Protein 4EUN (pdb70)

Organism: NCBI:txid313589

Structure (mmCIF, N/CA/C/O backbone):
data_4EUN
#
_entry.id   4EUN
#
_cell.length_a   51.088
_cell.length_b   51.088
_cell.length_c   119.616
_cell.angle_alpha   90.000
_cell.angle_beta   90.000
_cell.angle_gamma   120.000
#
_symmetry.space_group_name_H-M   'P 32 2 1'
#
loop_
_entity.id
_entity.type
_entity.pdbx_description
1 polymer 'thermoresistant glucokinase'
2 non-polymer 'SULFATE ION'
3 water water
#
loop_
_atom_site.group_PDB
_atom_site.id
_atom_site.type_symbol
_atom_site.label_atom_id
_atom_site.label_alt_id
_atom_site.label_comp_id
_atom_site.label_asym_id
_atom_site.label_entity_id
_atom_site.label_seq_id
_atom_site.pdbx_PDB_ins_code
_atom_site.Cartn_x
_atom_site.Cartn_y
_atom_site.Cartn_z
_atom_site.occupancy
_atom_site.B_iso_or_equiv
_atom_site.auth_seq_id
_atom_site.auth_comp_id
_atom_site.auth_asym_id
_atom_site.auth_atom_id
_atom_site.pdbx_PDB_model_num
ATOM 1 N N . PRO A 1 28 ? 2.792 22.053 28.649 1.00 62.72 5 PRO A N 1
ATOM 2 C CA . PRO A 1 28 ? 3.597 22.720 27.626 1.00 55.06 5 PRO A CA 1
ATOM 3 C C . PRO A 1 28 ? 3.044 24.100 27.291 1.00 45.17 5 PRO A C 1
ATOM 4 O O . PRO A 1 28 ? 1.857 24.359 27.505 1.00 43.61 5 PRO A O 1
ATOM 8 N N . THR A 1 29 ? 3.889 24.979 26.763 1.00 36.16 6 THR A N 1
ATOM 9 C CA . THR A 1 29 ? 3.424 26.298 26.370 1.00 28.99 6 THR A CA 1
ATOM 10 C C . THR A 1 29 ? 2.751 26.201 25.018 1.00 30.32 6 THR A C 1
ATOM 11 O O . THR A 1 29 ? 3.007 25.264 24.259 1.00 32.67 6 THR A O 1
ATOM 15 N N . ARG A 1 30 ? 1.873 27.152 24.728 1.00 26.95 7 ARG A N 1
ATOM 16 C CA . ARG A 1 30 ? 1.168 27.167 23.452 1.00 23.37 7 ARG A CA 1
ATOM 17 C C . ARG A 1 30 ? 1.480 28.457 22.732 1.00 22.68 7 ARG A C 1
ATOM 18 O O . ARG A 1 30 ? 1.680 29.504 23.362 1.00 24.48 7 ARG A O 1
ATOM 26 N N . HIS A 1 31 ? 1.516 28.390 21.405 1.00 21.82 8 HIS A N 1
ATOM 27 C CA . HIS A 1 31 ? 1.871 29.547 20.608 1.00 19.19 8 HIS A CA 1
ATOM 28 C C . HIS A 1 31 ? 1.018 29.577 19.364 1.00 21.59 8 HIS A C 1
ATOM 29 O O . HIS A 1 31 ? 1.083 28.672 18.535 1.00 25.71 8 HIS A O 1
ATOM 36 N N . VAL A 1 32 ? 0.199 30.617 19.270 1.00 19.43 9 VAL A N 1
ATOM 37 C CA . VAL A 1 32 ? -0.816 30.713 18.228 1.00 19.41 9 VAL A CA 1
ATOM 38 C C . VAL A 1 32 ? -0.483 31.892 17.340 1.00 19.87 9 VAL A C 1
ATOM 39 O O . VAL A 1 32 ? -0.060 32.937 17.820 1.00 18.80 9 VAL A O 1
ATOM 43 N N . VAL A 1 33 ? -0.664 31.714 16.033 1.00 18.92 10 VAL A N 1
ATOM 44 C CA . VAL A 1 33 ? -0.523 32.809 15.084 1.00 18.98 10 VAL A CA 1
ATOM 45 C C . VAL A 1 33 ? -1.839 32.975 14.344 1.00 19.81 10 VAL A C 1
ATOM 46 O O . VAL A 1 33 ? -2.333 32.017 13.752 1.00 20.87 10 VAL A O 1
ATOM 50 N N . VAL A 1 34 ? -2.405 34.182 14.397 1.00 18.36 11 VAL A N 1
ATOM 51 C CA . VAL A 1 34 ? -3.596 34.501 13.617 1.00 18.65 11 VAL A CA 1
ATOM 52 C C . VAL A 1 34 ? -3.086 35.174 12.367 1.00 19.29 11 VAL A C 1
ATOM 53 O O . VAL A 1 34 ? -2.512 36.251 12.424 1.00 21.31 11 VAL A O 1
ATOM 57 N N A MET A 1 35 ? -3.265 34.509 11.228 0.48 19.74 12 MET A N 1
ATOM 58 N N B MET A 1 35 ? -3.338 34.544 11.228 0.52 18.83 12 MET A N 1
ATOM 59 C CA A MET A 1 35 ? -2.758 35.022 9.967 0.48 20.23 12 MET A CA 1
ATOM 60 C CA B MET A 1 35 ? -2.775 34.990 9.973 0.52 20.85 12 MET A CA 1
ATOM 61 C C A MET A 1 35 ? -3.915 35.432 9.069 0.48 20.79 12 MET A C 1
ATOM 62 C C B MET A 1 35 ? -3.913 35.420 9.058 0.52 20.80 12 MET A C 1
ATOM 63 O O A MET A 1 35 ? -4.931 34.764 9.001 0.48 24.17 12 MET A O 1
ATOM 64 O O B MET A 1 35 ? -4.927 34.753 8.974 0.52 23.40 12 MET A O 1
ATOM 73 N N . GLY A 1 36 ? -3.758 36.562 8.395 1.00 26.95 13 GLY A N 1
ATOM 74 C CA . GLY A 1 36 ? -4.755 37.019 7.439 1.00 27.63 13 GLY A CA 1
ATOM 75 C C . GLY A 1 36 ? -4.369 38.397 6.963 1.00 30.20 13 GLY A C 1
ATOM 76 O O . GLY A 1 36 ? -3.565 39.063 7.599 1.00 29.17 13 GLY A O 1
ATOM 77 N N . VAL A 1 37 ? -4.939 38.840 5.855 1.00 28.55 14 VAL A N 1
ATOM 78 C CA . VAL A 1 37 ? -4.578 40.161 5.350 1.00 35.18 14 VAL A CA 1
ATOM 79 C C . VAL A 1 37 ? -5.098 41.275 6.259 1.00 37.73 14 VAL A C 1
ATOM 80 O O . VAL A 1 37 ? -5.916 41.032 7.143 1.00 39.78 14 VAL A O 1
ATOM 84 N N . SER A 1 38 ? -4.604 42.491 6.048 1.00 40.38 15 SER A N 1
ATOM 85 C CA . SER A 1 38 ? -5.101 43.657 6.772 1.00 35.34 15 SER A CA 1
ATOM 86 C C . SER A 1 38 ? -6.595 43.852 6.543 1.00 34.96 15 SER A C 1
ATOM 87 O O . SER A 1 38 ? -7.076 43.780 5.403 1.00 43.27 15 SER A O 1
ATOM 90 N N . GLY A 1 39 ? -7.325 44.116 7.620 1.00 45.97 16 GLY A N 1
ATOM 91 C CA . GLY A 1 39 ? -8.744 44.396 7.512 1.00 44.89 16 GLY A CA 1
ATOM 92 C C . GLY A 1 39 ? -9.584 43.137 7.554 1.00 35.60 16 GLY A C 1
ATOM 93 O O . GLY A 1 39 ? -10.787 43.182 7.305 1.00 46.63 16 GLY A O 1
ATOM 94 N N . SER A 1 40 ? -8.945 42.013 7.876 1.00 32.77 17 SER A N 1
ATOM 95 C CA . SER A 1 40 ? -9.645 40.740 7.984 1.00 34.80 17 SER A CA 1
ATOM 96 C C . SER A 1 40 ? -10.253 40.533 9.375 1.00 36.77 17 SER A C 1
ATOM 97 O O . SER A 1 40 ? -11.169 39.725 9.544 1.00 33.86 17 SER A O 1
ATOM 100 N N . GLY A 1 41 ? -9.751 41.269 10.366 1.00 36.67 18 GLY A N 1
ATOM 101 C CA . GLY A 1 41 ? -10.290 41.195 11.717 1.00 38.37 18 GLY A CA 1
ATOM 102 C C . GLY A 1 41 ? -9.435 40.381 12.671 1.00 34.59 18 GLY A C 1
ATOM 103 O O . GLY A 1 41 ? -9.938 39.849 13.670 1.00 32.44 18 GLY A O 1
ATOM 104 N N . LYS A 1 42 ? -8.143 40.282 12.367 1.00 28.85 19 LYS A N 1
ATOM 105 C CA . LYS A 1 42 ? -7.237 39.421 13.128 1.00 31.49 19 LYS A CA 1
ATOM 106 C C . LYS A 1 42 ? -7.087 39.847 14.575 1.00 34.76 19 LYS A C 1
ATOM 107 O O . LYS A 1 42 ? -6.987 39.007 15.477 1.00 29.19 19 LYS A O 1
ATOM 113 N N . THR A 1 43 ? -7.036 41.155 14.794 1.00 31.69 20 THR A N 1
ATOM 114 C CA . THR A 1 43 ? -6.864 41.676 16.144 1.00 30.17 20 THR A CA 1
ATOM 115 C C . THR A 1 43 ? -8.036 41.280 17.037 1.00 30.85 20 THR A C 1
ATOM 116 O O . THR A 1 43 ? -7.834 40.834 18.166 1.00 30.47 20 THR A O 1
ATOM 120 N N . THR A 1 44 ? -9.255 41.419 16.521 1.00 32.97 21 THR A N 1
ATOM 121 C CA . THR A 1 44 ? -10.454 41.028 17.263 1.00 36.04 21 THR A CA 1
ATOM 122 C C . THR A 1 44 ? -10.440 39.545 17.658 1.00 32.58 21 THR A C 1
ATOM 123 O O . THR A 1 44 ? -10.732 39.197 18.803 1.00 35.41 21 THR A O 1
ATOM 127 N N . ILE A 1 45 ? -10.094 38.675 16.713 1.00 27.25 22 ILE A N 1
ATOM 128 C CA . ILE A 1 45 ? -10.007 37.245 16.983 1.00 23.46 22 ILE A CA 1
ATOM 129 C C . ILE A 1 45 ? -8.905 36.923 17.997 1.00 27.64 22 ILE A C 1
ATOM 130 O O . ILE A 1 45 ? -9.140 36.205 18.970 1.00 28.99 22 ILE A O 1
ATOM 135 N N . ALA A 1 46 ? -7.707 37.462 17.777 1.00 24.37 23 ALA A N 1
ATOM 136 C CA . ALA A 1 46 ? -6.580 37.198 18.676 1.00 24.66 23 ALA A CA 1
ATOM 137 C C . ALA A 1 46 ? -6.865 37.682 20.091 1.00 26.53 23 ALA A C 1
ATOM 138 O O . ALA A 1 46 ? -6.536 37.002 21.070 1.00 24.56 23 ALA A O 1
ATOM 140 N N . HIS A 1 47 ? -7.461 38.865 20.185 1.00 28.23 24 HIS A N 1
ATOM 141 C CA . HIS A 1 47 ? -7.809 39.468 21.467 1.00 28.94 24 HIS A CA 1
ATOM 142 C C . HIS A 1 47 ? -8.867 38.623 22.171 1.00 30.97 24 HIS A C 1
ATOM 143 O O . HIS A 1 47 ? -8.782 38.383 23.374 1.00 29.35 24 HIS A O 1
ATOM 150 N N . GLY A 1 48 ? -9.864 38.164 21.420 1.00 30.63 25 GLY A N 1
ATOM 151 C CA . GLY A 1 48 ? -10.902 37.323 21.989 1.00 30.36 25 GLY A CA 1
ATOM 152 C C . GLY A 1 48 ? -10.371 35.999 22.510 1.00 28.14 25 GLY A C 1
ATOM 153 O O . GLY A 1 48 ? -10.809 35.513 23.558 1.00 35.20 25 GLY A O 1
ATOM 154 N N . VAL A 1 49 ? -9.444 35.398 21.765 1.00 27.77 26 VAL A N 1
ATOM 155 C CA . VAL A 1 49 ? -8.809 34.159 22.204 1.00 26.16 26 VAL A CA 1
ATOM 156 C C . VAL A 1 49 ? -7.939 34.401 23.442 1.00 31.48 26 VAL A C 1
ATOM 157 O O . VAL A 1 49 ? -7.979 33.629 24.401 1.00 32.42 26 VAL A O 1
ATOM 161 N N . ALA A 1 50 ? -7.173 35.486 23.423 1.00 26.29 27 ALA A N 1
ATOM 162 C CA . ALA A 1 50 ? -6.279 35.814 24.532 1.00 23.60 27 ALA A CA 1
ATOM 163 C C . ALA A 1 50 ? -7.050 35.990 25.834 1.00 32.08 27 ALA A C 1
ATOM 164 O O . ALA A 1 50 ? -6.613 35.525 26.893 1.00 32.91 27 ALA A O 1
ATOM 166 N N . ASP A 1 51 ? -8.191 36.669 25.755 1.00 28.69 28 ASP A N 1
ATOM 167 C CA . ASP A 1 51 ? -8.962 37.024 26.947 1.00 31.73 28 ASP A CA 1
ATOM 168 C C . ASP A 1 51 ? -9.545 35.819 27.678 1.00 36.39 28 ASP A C 1
ATOM 169 O O . ASP A 1 51 ? -9.868 35.905 28.867 1.00 42.77 28 ASP A O 1
ATOM 174 N N . GLU A 1 52 ? -9.663 34.696 26.978 1.00 40.39 29 GLU A N 1
ATOM 175 C CA . GLU A 1 52 ? -10.250 33.495 27.568 1.00 47.16 29 GLU A CA 1
ATOM 176 C C . GLU A 1 52 ? -9.223 32.424 27.927 1.00 47.88 29 GLU A C 1
ATOM 177 O O . GLU A 1 52 ? -9.557 31.427 28.560 1.00 51.88 29 GLU A O 1
ATOM 183 N N . THR A 1 53 ? -7.970 32.639 27.541 1.00 31.92 30 THR A N 1
ATOM 184 C CA . THR A 1 53 ? -6.953 31.606 27.702 1.00 33.01 30 THR A CA 1
ATOM 185 C C . THR A 1 53 ? -5.731 32.066 28.485 1.00 35.22 30 THR A C 1
ATOM 186 O O . THR A 1 53 ? -4.943 31.236 28.931 1.00 35.10 30 THR A O 1
ATOM 190 N N . GLY A 1 54 ? -5.547 33.378 28.601 1.00 29.65 31 GLY A N 1
ATOM 191 C CA . GLY A 1 54 ? -4.364 33.918 29.244 1.00 33.58 31 GLY A CA 1
ATOM 192 C C . GLY A 1 54 ? -3.137 34.011 28.352 1.00 30.27 31 GLY A C 1
ATOM 193 O O . GLY A 1 54 ? -2.049 34.341 28.830 1.00 33.68 31 GLY A O 1
ATOM 194 N N . LEU A 1 55 ? -3.301 33.719 27.060 1.00 26.02 32 LEU A N 1
ATOM 195 C CA . LEU A 1 55 ? -2.191 33.836 26.123 1.00 21.99 32 LEU A CA 1
ATOM 196 C C . LEU A 1 55 ? -1.767 35.304 26.008 1.00 26.22 32 LEU A C 1
ATOM 197 O O . LEU A 1 55 ? -2.617 36.199 26.039 1.00 25.69 32 LEU A O 1
ATOM 202 N N . GLU A 1 56 ? -0.465 35.560 25.880 1.00 21.48 33 GLU A N 1
ATOM 203 C CA . GLU A 1 56 ? 0.002 36.942 25.730 1.00 18.98 33 GLU A CA 1
ATOM 204 C C . GLU A 1 56 ? -0.186 37.384 24.294 1.00 20.33 33 GLU A C 1
ATOM 205 O O . GLU A 1 56 ? 0.356 36.767 23.390 1.00 20.04 33 GLU A O 1
ATOM 211 N N . PHE A 1 57 ? -0.908 38.482 24.105 1.00 20.17 34 PHE A N 1
ATOM 212 C CA . PHE A 1 57 ? -1.177 38.987 22.763 1.00 21.84 34 PHE A CA 1
ATOM 213 C C . PHE A 1 57 ? -0.080 39.939 22.309 1.00 20.57 34 PHE A C 1
ATOM 214 O O . PHE A 1 57 ? 0.355 40.807 23.062 1.00 23.39 34 PHE A O 1
ATOM 222 N N . ALA A 1 58 ? 0.365 39.777 21.064 1.00 19.92 35 ALA A N 1
ATOM 223 C CA . ALA A 1 58 ? 1.263 40.754 20.453 1.00 20.86 35 ALA A CA 1
ATOM 224 C C . ALA A 1 58 ? 0.909 40.937 18.986 1.00 18.07 35 ALA A C 1
ATOM 225 O O . ALA A 1 58 ? 0.420 40.024 18.330 1.00 20.67 35 ALA A O 1
ATOM 227 N N A GLU A 1 59 ? 1.154 42.146 18.487 0.47 18.89 36 GLU A N 1
ATOM 228 N N B GLU A 1 59 ? 1.190 42.133 18.484 0.53 19.43 36 GLU A N 1
ATOM 229 C CA A GLU A 1 59 ? 0.933 42.484 17.087 0.47 21.52 36 GLU A CA 1
ATOM 230 C CA B GLU A 1 59 ? 0.944 42.477 17.097 0.53 21.75 36 GLU A CA 1
ATOM 231 C C A GLU A 1 59 ? 2.263 42.353 16.349 0.47 19.15 36 GLU A C 1
ATOM 232 C C B GLU A 1 59 ? 2.263 42.356 16.347 0.53 18.82 36 GLU A C 1
ATOM 233 O O A GLU A 1 59 ? 3.222 43.051 16.675 0.47 22.16 36 GLU A O 1
ATOM 234 O O B GLU A 1 59 ? 3.215 43.066 16.663 0.53 22.52 36 GLU A O 1
ATOM 245 N N . ALA A 1 60 ? 2.329 41.447 15.373 1.00 21.58 37 ALA A N 1
ATOM 246 C CA . ALA A 1 60 ? 3.597 41.155 14.703 1.00 23.18 37 ALA A CA 1
ATOM 247 C C . ALA A 1 60 ? 4.196 42.327 13.924 1.00 21.01 37 ALA A C 1
ATOM 248 O O . ALA A 1 60 ? 5.415 42.406 13.798 1.00 24.22 37 ALA A O 1
ATOM 250 N N . ASP A 1 61 ? 3.369 43.241 13.418 1.00 20.76 38 ASP A N 1
ATOM 251 C CA . ASP A 1 61 ? 3.919 44.348 12.630 1.00 19.54 38 ASP A CA 1
ATOM 252 C C . ASP A 1 61 ? 4.834 45.232 13.482 1.00 18.23 38 ASP A C 1
ATOM 253 O O . ASP A 1 61 ? 5.671 45.945 12.947 1.00 19.43 38 ASP A O 1
ATOM 258 N N . ALA A 1 62 ? 4.678 45.206 14.805 1.00 17.50 39 ALA A N 1
ATOM 259 C CA . ALA A 1 62 ? 5.507 46.057 15.638 1.00 18.84 39 ALA A CA 1
ATOM 260 C C . ALA A 1 62 ? 6.959 45.592 15.606 1.00 18.87 39 ALA A C 1
ATOM 261 O O . ALA A 1 62 ? 7.866 46.361 15.921 1.00 20.98 39 ALA A O 1
ATOM 263 N N . PHE A 1 63 ? 7.167 44.342 15.205 1.00 19.43 40 PHE A N 1
ATOM 264 C CA . PHE A 1 63 ? 8.506 43.757 15.110 1.00 24.07 40 PHE A CA 1
ATOM 265 C C . PHE A 1 63 ? 9.202 44.132 13.807 1.00 24.01 40 PHE A C 1
ATOM 266 O O . PHE A 1 63 ? 10.401 43.893 13.662 1.00 25.09 40 PHE A O 1
ATOM 274 N N . HIS A 1 64 ? 8.453 44.681 12.850 1.00 17.71 41 HIS A N 1
ATOM 275 C CA . HIS A 1 64 ? 9.047 45.154 11.593 1.00 19.17 41 HIS A CA 1
ATOM 276 C C . HIS A 1 64 ? 9.906 46.373 11.896 1.00 20.21 41 HIS A C 1
ATOM 277 O O . HIS A 1 64 ? 9.634 47.109 12.844 1.00 22.00 41 HIS A O 1
ATOM 284 N N . SER A 1 65 ? 10.928 46.605 11.078 1.00 21.13 42 SER A N 1
ATOM 285 C CA . SER A 1 65 ? 11.674 47.862 11.133 1.00 21.32 42 SER A CA 1
ATOM 286 C C . SER A 1 65 ? 10.763 49.002 10.702 1.00 21.65 42 SER A C 1
ATOM 287 O O . SER A 1 65 ? 9.800 48.792 9.966 1.00 20.16 42 SER A O 1
ATOM 290 N N . PRO A 1 66 ? 11.055 50.220 11.167 1.00 22.00 43 PRO A N 1
ATOM 291 C CA . PRO A 1 66 ? 10.242 51.370 10.764 1.00 20.92 43 PRO A CA 1
ATOM 292 C C . PRO A 1 66 ? 10.244 51.556 9.254 1.00 24.27 43 PRO A C 1
ATOM 293 O O . PRO A 1 66 ? 9.215 51.909 8.663 1.00 22.81 43 PRO A O 1
ATOM 297 N N . GLU A 1 67 ? 11.393 51.319 8.632 1.00 23.34 44 GLU A N 1
ATOM 298 C CA . GLU A 1 67 ? 11.509 51.486 7.191 1.00 25.98 44 GLU A CA 1
ATOM 299 C C . GLU A 1 67 ? 10.620 50.504 6.438 1.00 22.70 44 GLU A C 1
ATOM 300 O O . GLU A 1 67 ? 10.002 50.866 5.438 1.00 26.06 44 GLU A O 1
ATOM 306 N N . ASN A 1 68 ? 10.543 49.265 6.909 1.00 22.55 45 ASN A N 1
ATOM 307 C CA . ASN A 1 68 ? 9.665 48.295 6.254 1.00 22.40 45 ASN A CA 1
ATOM 308 C C . ASN A 1 68 ? 8.190 48.678 6.382 1.00 23.22 45 ASN A C 1
ATOM 309 O O . ASN A 1 68 ? 7.419 48.514 5.436 1.00 20.68 45 ASN A O 1
ATOM 314 N N . ILE A 1 69 ? 7.796 49.197 7.542 1.00 19.53 46 ILE A N 1
ATOM 315 C CA . ILE A 1 69 ? 6.439 49.714 7.698 1.00 19.35 46 ILE A CA 1
ATOM 316 C C . ILE A 1 69 ? 6.188 50.854 6.713 1.00 23.78 46 ILE A C 1
ATOM 317 O O . ILE A 1 69 ? 5.173 50.872 6.016 1.00 21.17 46 ILE A O 1
ATOM 322 N N . ALA A 1 70 ? 7.110 51.812 6.658 1.00 21.13 47 ALA A N 1
ATOM 323 C CA . ALA A 1 70 ? 6.961 52.950 5.740 1.00 20.62 47 ALA A CA 1
ATOM 324 C C . ALA A 1 70 ? 6.884 52.529 4.272 1.00 21.75 47 ALA A C 1
ATOM 325 O O . ALA A 1 70 ? 6.108 53.105 3.506 1.00 23.63 47 ALA A O 1
ATOM 327 N N . THR A 1 71 ? 7.693 51.540 3.893 1.00 20.23 48 THR A N 1
ATOM 328 C CA . THR A 1 71 ? 7.729 51.037 2.514 1.00 20.34 48 THR A CA 1
ATOM 329 C C . THR A 1 71 ? 6.367 50.472 2.137 1.00 22.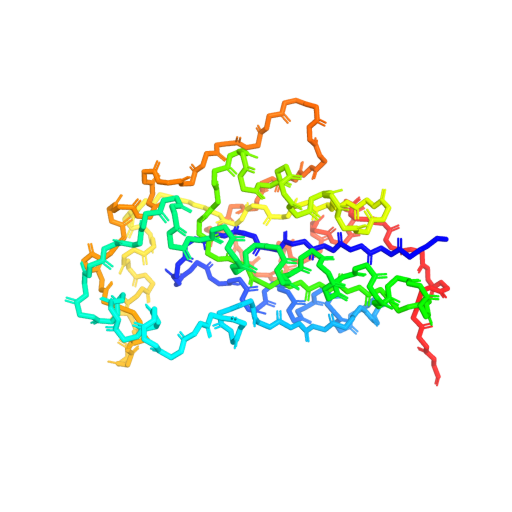06 48 THR A C 1
ATOM 330 O O . THR A 1 71 ? 5.830 50.781 1.071 1.00 21.15 48 THR A O 1
ATOM 334 N N . MET A 1 72 ? 5.794 49.657 3.017 1.00 20.32 49 MET A N 1
ATOM 335 C CA . MET A 1 72 ? 4.474 49.098 2.772 1.00 19.11 49 MET A CA 1
ATOM 336 C C . MET A 1 72 ? 3.407 50.176 2.755 1.00 23.21 49 MET A C 1
ATOM 337 O O . MET A 1 72 ? 2.465 50.101 1.972 1.00 22.63 49 MET A O 1
ATOM 342 N N . GLN A 1 73 ? 3.547 51.189 3.607 1.00 20.00 50 GLN A N 1
ATOM 343 C CA . GLN A 1 73 ? 2.542 52.248 3.631 1.00 20.89 50 GLN A CA 1
ATOM 344 C C . GLN A 1 73 ? 2.486 53.055 2.333 1.00 21.71 50 GLN A C 1
ATOM 345 O O . GLN A 1 73 ? 1.469 53.687 2.035 1.00 23.69 50 GLN A O 1
ATOM 351 N N . ARG A 1 74 ? 3.583 53.059 1.581 1.00 21.76 51 ARG A N 1
ATOM 352 C CA . ARG A 1 74 ? 3.587 53.722 0.274 1.00 22.83 51 ARG A CA 1
ATOM 353 C C . ARG A 1 74 ? 3.042 52.814 -0.819 1.00 23.04 51 ARG A C 1
ATOM 354 O O . ARG A 1 74 ? 2.906 53.236 -1.969 1.00 23.06 51 ARG A O 1
ATOM 362 N N . GLY A 1 75 ? 2.731 51.570 -0.461 1.00 24.05 52 GLY A N 1
ATOM 363 C CA . GLY A 1 75 ? 2.124 50.632 -1.394 1.00 22.49 52 GLY A CA 1
ATOM 364 C C . GLY A 1 75 ? 3.095 49.668 -2.045 1.00 24.04 52 GLY A C 1
ATOM 365 O O . GLY A 1 75 ? 2.749 48.995 -3.026 1.00 23.40 52 GLY A O 1
ATOM 366 N N . ILE A 1 76 ? 4.312 49.591 -1.513 1.00 22.11 53 ILE A N 1
ATOM 367 C CA . ILE A 1 76 ? 5.316 48.693 -2.087 1.00 21.28 53 ILE A CA 1
ATOM 368 C C . ILE A 1 76 ? 5.337 47.406 -1.282 1.00 22.33 53 ILE A C 1
ATOM 369 O O . ILE A 1 76 ? 5.580 47.437 -0.081 1.00 21.86 53 ILE A O 1
ATOM 374 N N . PRO A 1 77 ? 5.061 46.265 -1.930 1.00 23.88 54 PRO A N 1
ATOM 375 C CA . PRO A 1 77 ? 5.104 44.990 -1.203 1.00 26.83 54 PRO A CA 1
ATOM 376 C C . PRO A 1 77 ? 6.529 44.610 -0.792 1.00 22.62 54 PRO A C 1
ATOM 377 O O . PRO A 1 77 ? 7.470 44.836 -1.558 1.00 27.98 54 PRO A O 1
ATOM 381 N N . LEU A 1 78 ? 6.684 44.030 0.396 1.00 22.35 55 LEU A N 1
ATOM 382 C CA . LEU A 1 78 ? 7.985 43.525 0.814 1.00 24.17 55 LEU A CA 1
ATOM 383 C C . LEU A 1 78 ? 8.314 42.241 0.050 1.00 25.01 55 LEU A C 1
ATOM 384 O O . LEU A 1 78 ? 7.422 41.591 -0.502 1.00 27.70 55 LEU A O 1
ATOM 389 N N . THR A 1 79 ? 9.597 41.891 0.011 1.00 24.90 56 THR A N 1
ATOM 390 C CA . THR A 1 79 ? 10.057 40.649 -0.604 1.00 24.68 56 THR A CA 1
ATOM 391 C C . THR A 1 79 ? 10.329 39.617 0.476 1.00 24.50 56 THR A C 1
ATOM 392 O O . THR A 1 79 ? 10.265 39.933 1.669 1.00 25.03 56 THR A O 1
ATOM 396 N N . ASP A 1 80 ? 10.656 38.394 0.065 1.00 27.18 57 ASP A N 1
ATOM 397 C CA . ASP A 1 80 ? 11.102 37.371 1.008 1.00 27.40 57 ASP A CA 1
ATOM 398 C C . ASP A 1 80 ? 12.292 37.887 1.805 1.00 28.29 57 ASP A C 1
ATOM 399 O O . ASP A 1 80 ? 12.352 37.705 3.019 1.00 26.86 57 ASP A O 1
ATOM 404 N N . GLU A 1 81 ? 13.242 38.515 1.113 1.00 32.38 58 GLU A N 1
ATOM 405 C CA . GLU A 1 81 ? 14.451 39.034 1.750 1.00 30.73 58 GLU A CA 1
ATOM 406 C C . GLU A 1 81 ? 14.135 40.064 2.838 1.00 30.93 58 GLU A C 1
ATOM 407 O O . GLU A 1 81 ? 14.771 40.071 3.902 1.00 31.84 58 GLU A O 1
ATOM 413 N N . ASP A 1 82 ? 13.156 40.926 2.574 1.00 31.58 59 ASP A N 1
ATOM 414 C CA . ASP A 1 82 ? 12.749 41.937 3.552 1.00 31.07 59 ASP A CA 1
ATOM 415 C C . ASP A 1 82 ? 12.182 41.279 4.790 1.00 28.53 59 ASP A C 1
ATOM 416 O O . ASP A 1 82 ? 12.306 41.807 5.900 1.00 31.86 59 ASP A O 1
ATOM 421 N N . ARG A 1 83 ? 11.547 40.128 4.595 1.00 21.83 60 ARG A N 1
ATOM 422 C CA . ARG A 1 83 ? 10.766 39.512 5.663 1.00 21.85 60 ARG A CA 1
ATOM 423 C C . ARG A 1 83 ? 11.523 38.530 6.546 1.00 25.91 60 ARG A C 1
ATOM 424 O O . ARG A 1 83 ? 11.098 38.297 7.682 1.00 24.17 60 ARG A O 1
ATOM 432 N N . TRP A 1 84 ? 12.614 37.946 6.050 1.00 24.21 61 TRP A N 1
ATOM 433 C CA . TRP A 1 84 ? 13.327 36.936 6.840 1.00 24.16 61 TRP A CA 1
ATOM 434 C C . TRP A 1 84 ? 13.751 37.418 8.239 1.00 30.25 61 TRP A C 1
ATOM 435 O O . TRP A 1 84 ? 13.504 36.710 9.216 1.00 25.81 61 TRP A O 1
ATOM 446 N N . PRO A 1 85 ? 14.388 38.610 8.348 1.00 27.07 62 PRO A N 1
ATOM 447 C CA . PRO A 1 85 ? 14.795 39.024 9.701 1.00 24.55 62 PRO A CA 1
ATOM 448 C C . PRO A 1 85 ? 13.603 39.248 10.625 1.00 25.11 62 PRO A C 1
ATOM 449 O O . PRO A 1 85 ? 13.705 38.946 11.813 1.00 25.87 62 PRO A O 1
ATOM 453 N N . TRP A 1 86 ? 12.497 39.744 10.078 1.00 22.28 63 TRP A N 1
ATOM 454 C CA . TRP A 1 86 ? 11.260 39.946 10.824 1.00 22.57 63 TRP A CA 1
ATOM 455 C C . TRP A 1 86 ? 10.692 38.625 11.344 1.00 24.89 63 TRP A C 1
ATOM 456 O O . TRP A 1 86 ? 10.380 38.490 12.527 1.00 21.23 63 TRP A O 1
ATOM 467 N N . LEU A 1 87 ? 10.574 37.645 10.460 1.00 20.53 64 LEU A N 1
ATOM 468 C CA . LEU A 1 87 ? 10.110 36.319 10.836 1.00 15.88 64 LEU A CA 1
ATOM 469 C C . LEU A 1 87 ? 11.014 35.670 11.888 1.00 22.15 64 LEU A C 1
ATOM 470 O O . LEU A 1 87 ? 10.525 35.016 12.813 1.00 22.78 64 LEU A O 1
ATOM 475 N N . ARG A 1 88 ? 12.326 35.836 11.745 1.00 20.98 65 ARG A N 1
ATOM 476 C CA . ARG A 1 88 ? 13.246 35.284 12.739 1.00 21.22 65 ARG A CA 1
ATOM 477 C C . ARG A 1 88 ? 13.080 35.962 14.092 1.00 20.66 65 ARG A C 1
ATOM 478 O O . ARG A 1 88 ? 13.211 35.310 15.120 1.00 26.03 65 ARG A O 1
ATOM 486 N N . SER A 1 89 ? 12.792 37.256 14.100 1.00 23.54 66 SER A N 1
ATOM 487 C CA . SER A 1 89 ? 12.618 37.941 15.388 1.00 21.07 66 SER A CA 1
ATOM 488 C C . SER A 1 89 ? 11.335 37.474 16.066 1.00 22.70 66 SER A C 1
ATOM 489 O O . SER A 1 89 ? 11.283 37.357 17.298 1.00 23.32 66 SER A O 1
ATOM 492 N N . LEU A 1 90 ? 10.306 37.190 15.272 1.00 20.91 67 LEU A N 1
ATOM 493 C CA . LEU A 1 90 ? 9.058 36.647 15.808 1.00 20.61 67 LEU A CA 1
ATOM 494 C C . LEU A 1 90 ? 9.284 35.256 16.389 1.00 21.48 67 LEU A C 1
ATOM 495 O O . LEU A 1 90 ? 8.769 34.924 17.470 1.00 20.54 67 LEU A O 1
ATOM 500 N N . ALA A 1 91 ? 10.052 34.433 15.677 1.00 20.42 68 ALA A N 1
ATOM 501 C CA . ALA A 1 91 ? 10.362 33.090 16.144 1.00 18.60 68 ALA A CA 1
ATOM 502 C C . ALA A 1 91 ? 11.156 33.159 17.442 1.00 21.69 68 ALA A C 1
ATOM 503 O O . ALA A 1 91 ? 10.882 32.421 18.394 1.00 25.23 68 ALA A O 1
ATOM 505 N N . GLU A 1 92 ? 12.144 34.049 17.479 1.00 22.55 69 GLU A N 1
ATOM 506 C CA . GLU A 1 92 ? 12.973 34.204 18.670 1.00 22.94 69 GLU A CA 1
ATOM 507 C C . GLU A 1 92 ? 12.160 34.707 19.853 1.00 21.42 69 GLU A C 1
ATOM 508 O O . GLU A 1 92 ? 12.354 34.237 20.975 1.00 23.72 69 GLU A O 1
ATOM 514 N N . TRP A 1 93 ? 11.253 35.648 19.607 1.00 20.72 70 TRP A N 1
ATOM 515 C CA . TRP A 1 93 ? 10.411 36.196 20.679 1.00 19.30 70 TRP A CA 1
ATOM 516 C C . TRP A 1 93 ? 9.537 35.094 21.262 1.00 19.81 70 TRP A C 1
ATOM 517 O O . TRP A 1 93 ? 9.457 34.950 22.484 1.00 21.50 70 TRP A O 1
ATOM 528 N N . MET A 1 94 ? 8.906 34.298 20.397 1.00 21.51 71 MET A N 1
ATOM 529 C CA . MET A 1 94 ? 8.106 33.169 20.870 1.00 20.09 71 MET A CA 1
ATOM 530 C C . MET A 1 94 ? 8.926 32.123 21.630 1.00 24.26 71 MET A C 1
ATOM 531 O O . MET A 1 94 ? 8.465 31.579 22.634 1.00 24.39 71 MET A O 1
ATOM 536 N N . ASP A 1 95 ? 10.132 31.831 21.148 1.00 23.54 72 ASP A N 1
ATOM 537 C CA . ASP A 1 95 ? 11.001 30.847 21.787 1.00 22.48 72 ASP A CA 1
ATOM 538 C C . ASP A 1 95 ? 11.401 31.309 23.180 1.00 25.34 72 ASP A C 1
ATOM 539 O O . ASP A 1 95 ? 11.407 30.519 24.126 1.00 26.78 72 ASP A O 1
ATOM 544 N N . ALA A 1 96 ? 11.701 32.596 23.315 1.00 22.66 73 ALA A N 1
ATOM 545 C CA . ALA A 1 96 ? 12.142 33.114 24.613 1.00 23.31 73 ALA A CA 1
ATOM 546 C C . ALA A 1 96 ? 10.976 33.168 25.600 1.00 25.07 73 ALA A C 1
ATOM 547 O O . ALA A 1 96 ? 11.169 32.938 26.802 1.00 25.88 73 ALA A O 1
ATOM 549 N N . ARG A 1 97 ? 9.781 33.489 25.101 1.00 23.40 74 ARG A N 1
ATOM 550 C CA . ARG A 1 97 ? 8.575 33.439 25.931 1.00 24.01 74 ARG A CA 1
ATOM 551 C C . ARG A 1 97 ? 8.346 32.004 26.412 1.00 24.85 74 ARG A C 1
ATOM 552 O O . ARG A 1 97 ? 8.146 31.764 27.606 1.00 24.14 74 ARG A O 1
ATOM 560 N N . ALA A 1 98 ? 8.385 31.052 25.479 1.00 22.57 75 ALA A N 1
ATOM 561 C CA . ALA A 1 98 ? 8.258 29.627 25.793 1.00 23.36 75 ALA A CA 1
ATOM 562 C C . ALA A 1 98 ? 9.209 29.181 26.895 1.00 29.50 75 ALA A C 1
ATOM 563 O O . ALA A 1 98 ? 8.824 28.446 27.819 1.00 30.87 75 ALA A O 1
ATOM 565 N N . ASP A 1 99 ? 10.462 29.614 26.796 1.00 26.48 76 ASP A N 1
ATOM 566 C CA . ASP A 1 99 ? 11.477 29.192 27.755 1.00 25.49 76 ASP A CA 1
ATOM 567 C C . ASP A 1 99 ? 11.135 29.664 29.158 1.00 28.85 76 ASP A C 1
ATOM 568 O O . ASP A 1 99 ? 11.524 29.031 30.142 1.00 30.01 76 ASP A O 1
ATOM 573 N N . ALA A 1 100 ? 10.403 30.771 29.251 1.00 26.51 77 ALA A N 1
ATOM 574 C CA . ALA A 1 100 ? 10.040 31.322 30.557 1.00 27.50 77 ALA A CA 1
ATOM 575 C C . ALA A 1 100 ? 8.637 30.885 30.966 1.00 27.57 77 ALA A C 1
ATOM 576 O O . ALA A 1 100 ? 8.096 31.378 31.957 1.00 30.96 77 ALA A O 1
ATOM 578 N N . GLY A 1 101 ? 8.038 29.987 30.185 1.00 26.09 78 GLY A N 1
ATOM 579 C CA . GLY A 1 101 ? 6.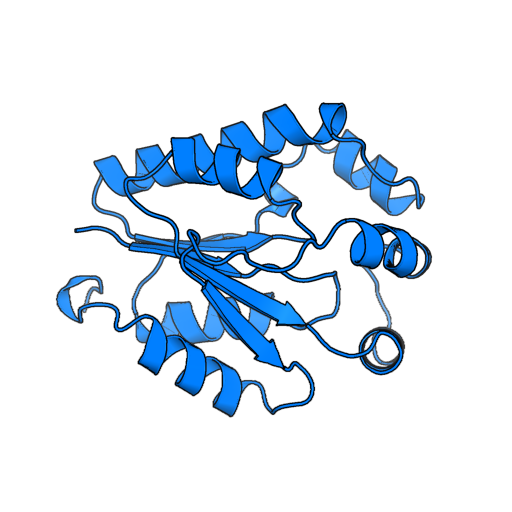751 29.417 30.536 1.00 28.01 78 GLY A CA 1
ATOM 580 C C . GLY A 1 101 ? 5.555 30.226 30.076 1.00 26.75 78 GLY A C 1
ATOM 581 O O . GLY A 1 101 ? 4.420 29.946 30.483 1.00 26.55 78 GLY A O 1
ATOM 582 N N . VAL A 1 102 ? 5.798 31.196 29.194 1.00 24.22 79 VAL A N 1
ATOM 583 C CA . VAL A 1 102 ? 4.753 32.109 28.736 1.00 24.56 79 VAL A CA 1
ATOM 584 C C . VAL A 1 102 ? 4.182 31.669 27.379 1.00 29.15 79 VAL A C 1
ATOM 585 O O . VAL A 1 102 ? 4.925 31.485 26.415 1.00 24.65 79 VAL A O 1
ATOM 589 N N . SER A 1 103 ? 2.864 31.501 27.316 1.00 22.26 80 SER A N 1
ATOM 590 C CA . SER A 1 103 ? 2.173 31.147 26.079 1.00 24.99 80 SER A CA 1
ATOM 591 C C . SER A 1 103 ? 1.749 32.423 25.359 1.00 22.16 80 SER A C 1
ATOM 592 O O . SER A 1 103 ? 1.474 33.443 26.002 1.00 22.58 80 SER A O 1
ATOM 595 N N . THR A 1 104 ? 1.689 32.365 24.027 1.00 20.84 81 THR A N 1
ATOM 596 C CA . THR A 1 104 ? 1.530 33.577 23.222 1.00 20.84 81 THR A CA 1
ATOM 597 C C . THR A 1 104 ? 0.519 33.422 22.083 1.00 20.51 81 THR A C 1
ATOM 598 O O . THR A 1 104 ? 0.276 32.313 21.605 1.00 20.28 81 THR A O 1
ATOM 602 N N . ILE A 1 105 ? -0.054 34.549 21.662 1.00 17.64 82 ILE A N 1
ATOM 603 C CA . ILE A 1 105 ? -0.827 34.620 20.424 1.00 18.30 82 ILE A CA 1
ATOM 604 C C . ILE A 1 105 ? -0.465 35.919 19.716 1.00 17.68 82 ILE A C 1
ATOM 605 O O . ILE A 1 105 ? -0.503 37.001 20.306 1.00 18.28 82 ILE A O 1
ATOM 610 N N . ILE A 1 106 ? -0.097 35.818 18.441 1.00 17.85 83 ILE A N 1
ATOM 611 C CA . ILE A 1 106 ? 0.293 36.998 17.680 1.00 16.59 83 ILE A CA 1
ATOM 612 C C . ILE A 1 106 ? -0.534 37.098 16.413 1.00 18.57 83 ILE A C 1
ATOM 613 O O . ILE A 1 106 ? -0.943 36.085 15.848 1.00 18.95 83 ILE A O 1
ATOM 618 N N . THR A 1 107 ? -0.771 38.327 15.960 1.00 18.91 84 THR A N 1
ATOM 619 C CA . THR A 1 107 ? -1.405 38.532 14.661 1.00 17.45 84 THR A CA 1
ATOM 620 C C . THR A 1 107 ? -0.336 38.770 13.615 1.00 22.34 84 THR A C 1
ATOM 621 O O . THR A 1 107 ? 0.572 39.561 13.849 1.00 25.02 84 THR A O 1
ATOM 625 N N . CYS A 1 108 ? -0.450 38.092 12.473 1.00 20.78 85 CYS A N 1
ATOM 626 C CA . CYS A 1 108 ? 0.446 38.304 11.334 1.00 25.78 85 CYS A CA 1
ATOM 627 C C . CYS A 1 108 ? -0.354 38.605 10.075 1.00 26.85 85 CYS A C 1
ATOM 628 O O . CYS A 1 108 ? -1.456 38.088 9.899 1.00 27.20 85 CYS A O 1
ATOM 631 N N . SER A 1 109 ? 0.220 39.399 9.174 1.00 24.86 86 SER A N 1
ATOM 632 C CA . SER A 1 109 ? -0.337 39.552 7.831 1.00 24.85 86 SER A CA 1
ATOM 633 C C . SER A 1 109 ? -0.103 38.269 7.027 1.00 22.75 86 SER A C 1
ATOM 634 O O . SER A 1 109 ? 0.142 37.207 7.599 1.00 25.99 86 SER A O 1
ATOM 637 N N . ALA A 1 110 ? -0.194 38.353 5.696 1.00 23.24 87 ALA A N 1
ATOM 638 C CA . ALA A 1 110 ? -0.129 37.157 4.855 1.00 26.81 87 ALA A CA 1
ATOM 639 C C . ALA A 1 110 ? 1.205 36.433 4.994 1.00 28.05 87 ALA A C 1
ATOM 640 O O . ALA A 1 110 ? 2.266 37.061 4.998 1.00 29.18 87 ALA A O 1
ATOM 642 N N . LEU A 1 111 ? 1.152 35.111 5.101 1.00 24.68 88 LEU A N 1
ATOM 643 C CA . LEU A 1 111 ? 2.375 34.336 5.172 1.00 22.53 88 LEU A CA 1
ATOM 644 C C . LEU A 1 111 ? 2.407 33.232 4.126 1.00 27.81 88 LEU A C 1
ATOM 645 O O . LEU A 1 111 ? 1.398 32.554 3.876 1.00 28.65 88 LEU A O 1
ATOM 650 N N . LYS A 1 112 ? 3.582 33.053 3.532 1.00 19.81 89 LYS A N 1
ATOM 651 C CA . LYS A 1 112 ? 3.874 31.901 2.713 1.00 20.14 89 LYS A CA 1
ATOM 652 C C . LYS A 1 112 ? 4.160 30.716 3.615 1.00 22.47 89 LYS A C 1
ATOM 653 O O . LYS A 1 112 ? 4.493 30.899 4.780 1.00 22.96 89 LYS A O 1
ATOM 659 N N . ARG A 1 113 ? 4.057 29.507 3.066 1.00 25.25 90 ARG A N 1
ATOM 660 C CA . ARG A 1 113 ? 4.468 28.301 3.785 1.00 23.68 90 ARG A CA 1
ATOM 661 C C . ARG A 1 113 ? 5.884 28.398 4.342 1.00 24.73 90 ARG A C 1
ATOM 662 O O . ARG A 1 113 ? 6.116 28.084 5.510 1.00 24.78 90 ARG A O 1
ATOM 670 N N . THR A 1 114 ? 6.833 28.832 3.515 1.00 24.96 91 THR A N 1
ATOM 671 C CA . THR A 1 114 ? 8.217 29.006 3.980 1.00 25.42 91 THR A CA 1
ATOM 672 C C . THR A 1 114 ? 8.337 29.980 5.158 1.00 27.94 91 THR A C 1
ATOM 673 O O . THR A 1 114 ? 9.228 29.824 5.995 1.00 27.35 91 THR A O 1
ATOM 677 N N . TYR A 1 115 ? 7.475 31.000 5.205 1.00 24.11 92 TYR A N 1
ATOM 678 C CA . TYR A 1 115 ? 7.488 31.940 6.328 1.00 22.85 92 TYR A CA 1
ATOM 679 C C . TYR A 1 115 ? 7.046 31.228 7.597 1.00 20.77 92 TYR A C 1
ATOM 680 O O . TYR A 1 115 ? 7.611 31.452 8.675 1.00 21.45 92 TYR A O 1
ATOM 689 N N . ARG A 1 116 ? 6.006 30.409 7.477 1.00 20.72 93 ARG A N 1
ATOM 690 C CA . ARG A 1 116 ? 5.526 29.647 8.625 1.00 20.62 93 ARG A CA 1
ATOM 691 C C . ARG A 1 116 ? 6.583 28.659 9.104 1.00 24.07 93 ARG A C 1
ATOM 692 O O . ARG A 1 116 ? 6.686 28.414 10.303 1.00 23.35 93 ARG A O 1
ATOM 700 N N . ASP A 1 117 ? 7.371 28.106 8.179 1.00 23.62 94 ASP A N 1
ATOM 701 C CA . ASP A 1 117 ? 8.499 27.244 8.564 1.00 24.29 94 ASP A CA 1
ATOM 702 C C . ASP A 1 117 ? 9.474 27.979 9.489 1.00 24.41 94 ASP A C 1
ATOM 703 O O . ASP A 1 117 ? 9.941 27.425 10.495 1.00 27.48 94 ASP A O 1
ATOM 708 N N . VAL A 1 118 ? 9.774 29.236 9.166 1.00 24.91 95 VAL A N 1
ATOM 709 C CA . VAL A 1 118 ? 10.675 30.036 9.995 1.00 24.78 95 VAL A CA 1
ATOM 710 C C . VAL A 1 118 ? 10.085 30.295 11.387 1.00 25.72 95 VAL A C 1
ATOM 711 O O . VAL A 1 118 ? 10.779 30.166 12.396 1.00 26.30 95 VAL A O 1
ATOM 715 N N . LEU A 1 119 ? 8.798 30.638 11.450 1.00 23.79 96 LEU A N 1
ATOM 716 C CA . LEU A 1 119 ? 8.129 30.810 12.745 1.00 24.10 96 LEU A CA 1
ATOM 717 C C . LEU A 1 119 ? 8.251 29.539 13.587 1.00 24.74 96 LEU A C 1
ATOM 718 O O . LEU A 1 119 ? 8.482 29.607 14.798 1.00 25.28 96 LEU A O 1
ATOM 723 N N . ARG A 1 120 ? 8.129 28.380 12.941 1.00 22.48 97 ARG A N 1
ATOM 724 C CA . ARG A 1 120 ? 8.193 27.102 13.654 1.00 24.22 97 ARG A CA 1
ATOM 725 C C . ARG A 1 120 ? 9.600 26.730 14.119 1.00 29.09 97 ARG A C 1
ATOM 726 O O . ARG A 1 120 ? 9.769 25.781 14.884 1.00 30.94 97 ARG A O 1
ATOM 734 N N . GLU A 1 121 ? 10.605 27.479 13.673 1.00 27.91 98 GLU A N 1
ATOM 735 C CA . GLU A 1 121 ? 11.974 27.261 14.155 1.00 30.47 98 GLU A CA 1
ATOM 736 C C . GLU A 1 121 ? 12.175 27.776 15.57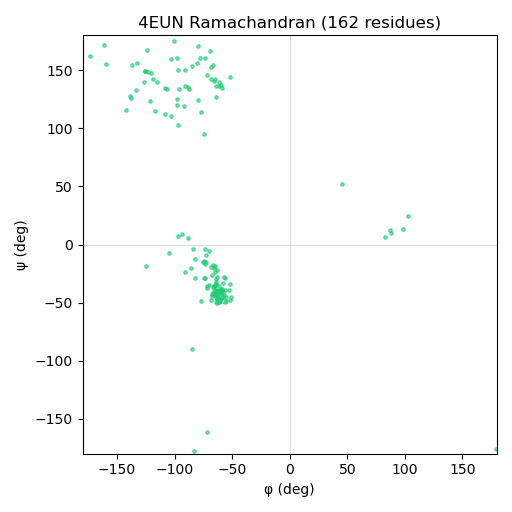7 1.00 35.81 98 GLU A C 1
ATOM 737 O O . GLU A 1 121 ? 13.168 27.446 16.223 1.00 34.06 98 GLU A O 1
ATOM 743 N N . GLY A 1 122 ? 11.236 28.585 16.063 1.00 30.22 99 GLY A N 1
ATOM 744 C CA . GLY A 1 122 ? 11.343 29.175 17.387 1.00 30.12 99 GLY A CA 1
ATOM 745 C C . GLY A 1 122 ? 10.847 28.288 18.516 1.00 36.11 99 GLY A C 1
ATOM 746 O O . GLY A 1 122 ? 11.617 27.519 19.093 1.00 38.29 99 GLY A O 1
ATOM 747 N N . PRO A 1 123 ? 9.549 28.395 18.841 1.00 26.94 100 PRO A N 1
ATOM 748 C CA . PRO A 1 123 ? 8.958 27.694 19.988 1.00 29.19 100 PRO A CA 1
ATOM 749 C C . PRO A 1 123 ? 8.664 26.230 19.661 1.00 30.06 100 PRO A C 1
ATOM 750 O O . PRO A 1 123 ? 8.758 25.827 18.501 1.00 30.26 100 PRO A O 1
ATOM 754 N N . PRO A 1 124 ? 8.307 25.432 20.676 1.00 30.06 101 PRO A N 1
ATOM 755 C CA . PRO A 1 124 ? 8.160 23.994 20.418 1.00 28.10 101 PRO A CA 1
ATOM 756 C C . PRO A 1 124 ? 7.004 23.620 19.493 1.00 31.48 101 PRO A C 1
ATOM 757 O O . PRO A 1 124 ? 7.004 22.504 18.964 1.00 32.69 101 PRO A O 1
ATOM 761 N N . SER A 1 125 ? 6.044 24.521 19.300 1.00 26.18 102 SER A N 1
ATOM 762 C CA . SER A 1 125 ? 4.950 24.285 18.360 1.00 26.42 102 SER A CA 1
ATOM 763 C C . SER A 1 125 ? 4.326 25.618 17.984 1.00 25.72 102 SER A C 1
ATOM 764 O O . SER A 1 125 ? 4.428 26.588 18.738 1.00 25.92 102 SER A O 1
ATOM 767 N N . VAL A 1 126 ? 3.696 25.672 16.810 1.00 25.43 103 VAL A N 1
ATOM 768 C CA . VAL A 1 126 ? 2.910 26.838 16.410 1.00 27.05 103 VAL A CA 1
ATOM 769 C C . VAL A 1 126 ? 1.598 26.421 15.741 1.00 28.05 103 VAL A C 1
ATOM 770 O O . VAL A 1 126 ? 1.594 25.648 14.774 1.00 26.70 103 VAL A O 1
ATOM 774 N N . ASP A 1 127 ? 0.488 26.935 16.264 1.00 22.69 104 ASP A N 1
ATOM 775 C CA . ASP A 1 127 ? -0.829 26.642 15.711 1.00 23.27 104 ASP A CA 1
ATOM 776 C C . ASP A 1 127 ? -1.337 27.867 14.988 1.00 19.75 104 ASP A C 1
ATOM 777 O O . ASP A 1 127 ? -1.245 28.975 15.504 1.00 22.69 104 ASP A O 1
ATOM 782 N N . PHE A 1 128 ? -1.872 27.678 13.783 1.00 20.64 105 PHE A N 1
ATOM 783 C CA . PHE A 1 128 ? -2.295 28.811 12.976 1.00 20.36 105 PHE A CA 1
ATOM 784 C C . PHE A 1 128 ? -3.801 28.924 12.888 1.00 22.24 105 PHE A C 1
ATOM 785 O O . PHE A 1 128 ? -4.493 27.930 12.684 1.00 24.48 105 PHE A O 1
ATOM 793 N N . LEU A 1 129 ? -4.307 30.140 13.062 1.00 20.13 106 LEU A N 1
ATOM 794 C CA . LEU A 1 129 ? -5.698 30.443 12.750 1.00 18.15 106 LEU A CA 1
ATOM 795 C C . LEU A 1 129 ? -5.664 31.309 11.503 1.00 19.40 106 LEU A C 1
ATOM 796 O O . LEU A 1 129 ? -5.179 32.440 11.523 1.00 18.88 106 LEU A O 1
ATOM 801 N N . HIS A 1 130 ? -6.157 30.764 10.402 1.00 19.32 107 HIS A N 1
ATOM 802 C CA . HIS A 1 130 ? -6.108 31.469 9.123 1.00 19.98 107 HIS A CA 1
ATOM 803 C C . HIS A 1 130 ? -7.443 32.175 8.866 1.00 22.23 107 HIS A C 1
ATOM 804 O O . HIS A 1 130 ? -8.435 31.537 8.517 1.00 21.68 107 HIS A O 1
ATOM 811 N N . LEU A 1 131 ? -7.458 33.491 9.074 1.00 20.64 108 LEU A N 1
ATOM 812 C CA . LEU A 1 131 ? -8.667 34.292 8.940 1.00 19.09 108 LEU A CA 1
ATOM 813 C C . LEU A 1 131 ? -8.731 34.822 7.518 1.00 25.49 108 LEU A C 1
ATOM 814 O O . LEU A 1 131 ? -7.834 35.544 7.068 1.00 25.49 108 LEU A O 1
ATOM 819 N N . ASP A 1 132 ? -9.779 34.456 6.791 1.00 21.90 109 ASP A N 1
ATOM 820 C CA . ASP A 1 132 ? -9.811 34.806 5.390 1.00 22.70 109 ASP A CA 1
ATOM 821 C C . ASP A 1 132 ? -11.217 34.741 4.821 1.00 21.89 109 ASP A C 1
ATOM 822 O O . ASP A 1 132 ? -12.150 34.274 5.472 1.00 24.36 109 ASP A O 1
ATOM 827 N N . GLY A 1 133 ? -11.355 35.219 3.595 1.00 22.68 110 GLY A N 1
ATOM 828 C CA . GLY A 1 133 ? -12.644 35.228 2.933 1.00 25.47 110 GLY A CA 1
ATOM 829 C C . GLY A 1 133 ? -12.488 35.843 1.566 1.00 22.02 110 GLY A C 1
ATOM 830 O O . GLY A 1 133 ? -11.374 36.145 1.136 1.00 24.83 110 GLY A O 1
ATOM 831 N N . PRO A 1 134 ? -13.608 36.008 0.852 1.00 23.14 111 PRO A N 1
ATOM 832 C CA . PRO A 1 134 ? -13.550 36.579 -0.491 1.00 26.25 111 PRO A CA 1
ATOM 833 C C . PRO A 1 134 ? -12.985 37.993 -0.476 1.00 24.72 111 PRO A C 1
ATOM 834 O O . PRO A 1 134 ? -13.312 38.782 0.406 1.00 25.49 111 PRO A O 1
ATOM 838 N N . ALA A 1 135 ? -12.149 38.309 -1.456 1.00 21.91 112 ALA A N 1
ATOM 839 C CA . ALA A 1 135 ? -11.575 39.650 -1.575 1.00 25.94 112 ALA A CA 1
ATOM 840 C C . ALA A 1 135 ? -12.614 40.774 -1.502 1.00 26.18 112 ALA A C 1
ATOM 841 O O . ALA A 1 135 ? -12.359 41.821 -0.906 1.00 30.61 112 ALA A O 1
ATOM 843 N N A GLU A 1 136 ? -13.775 40.542 -2.108 0.39 27.35 113 GLU A N 1
ATOM 844 N N B GLU A 1 136 ? -13.780 40.558 -2.104 0.61 27.44 113 GLU A N 1
ATOM 845 C CA A GLU A 1 136 ? -14.841 41.539 -2.165 0.39 30.14 113 GLU A CA 1
ATOM 846 C CA B GLU A 1 136 ? -14.806 41.598 -2.148 0.61 29.24 113 GLU A CA 1
ATOM 847 C C A GLU A 1 136 ? -15.346 41.914 -0.772 0.39 28.26 113 GLU A C 1
ATOM 848 C C B GLU A 1 136 ? -15.346 41.929 -0.754 0.61 27.04 113 GLU A C 1
ATOM 849 O O A GLU A 1 136 ? -15.683 43.072 -0.516 0.39 32.29 113 GLU A O 1
ATOM 850 O O B GLU A 1 136 ? -15.703 43.078 -0.477 0.61 32.88 113 GLU A O 1
ATOM 861 N N . VAL A 1 137 ? -15.394 40.929 0.121 1.00 27.75 114 VAL A N 1
ATOM 862 C CA . VAL A 1 137 ? -15.855 41.145 1.497 1.00 30.31 114 VAL A CA 1
ATOM 863 C C . VAL A 1 137 ? -14.799 41.900 2.284 1.00 30.74 114 VAL A C 1
ATOM 864 O O . VAL A 1 137 ? -15.117 42.792 3.077 1.00 31.12 114 VAL A O 1
ATOM 868 N N . ILE A 1 138 ? -13.541 41.538 2.064 1.00 27.24 115 ILE A N 1
ATOM 869 C CA . ILE A 1 138 ? -12.429 42.230 2.713 1.00 24.90 115 ILE A CA 1
ATOM 870 C C . ILE A 1 138 ? -12.414 43.700 2.300 1.00 30.01 115 ILE A C 1
ATOM 871 O O . ILE A 1 138 ? -12.306 44.584 3.152 1.00 29.05 115 ILE A O 1
ATOM 876 N N . LYS A 1 139 ? -12.540 43.959 0.999 1.00 28.36 116 LYS A N 1
ATOM 877 C CA . LYS A 1 139 ? -12.585 45.333 0.495 1.00 28.01 116 LYS A CA 1
ATOM 878 C C . LYS A 1 139 ? -13.747 46.133 1.080 1.00 32.72 116 LYS A C 1
ATOM 879 O O . LYS A 1 139 ? -13.607 47.324 1.366 1.00 41.31 116 LYS A O 1
ATOM 885 N N . GLY A 1 140 ? -14.892 45.480 1.252 1.00 35.31 117 GLY A N 1
ATOM 886 C CA . GLY A 1 140 ? -16.050 46.129 1.842 1.00 39.43 117 GLY A CA 1
ATOM 887 C C . GLY A 1 140 ? -15.826 46.486 3.300 1.00 43.56 117 GLY A C 1
ATOM 888 O O . GLY A 1 140 ? -16.294 47.525 3.767 1.00 49.77 117 GLY A O 1
ATOM 889 N N . ARG A 1 141 ? -15.117 45.626 4.025 1.00 35.38 118 ARG A N 1
ATOM 890 C CA . ARG A 1 141 ? -14.788 45.912 5.424 1.00 34.23 118 ARG A CA 1
ATOM 891 C C . ARG A 1 141 ? -13.912 47.160 5.516 1.00 39.07 118 ARG A C 1
ATOM 892 O O . ARG A 1 141 ? -14.164 48.051 6.324 1.00 43.92 118 ARG A O 1
ATOM 900 N N . MET A 1 142 ? -12.888 47.214 4.667 1.00 37.29 119 MET A N 1
ATOM 901 C CA . MET A 1 142 ? -11.928 48.315 4.654 1.00 38.22 119 MET A CA 1
ATOM 902 C C . MET A 1 142 ? -12.576 49.646 4.287 1.00 42.02 119 MET A C 1
ATOM 903 O O . MET A 1 142 ? -12.141 50.708 4.735 1.00 45.53 119 MET A O 1
ATOM 908 N N . SER A 1 143 ? -13.632 49.582 3.483 1.00 43.18 120 SER A N 1
ATOM 909 C CA . SER A 1 143 ? -14.323 50.784 3.027 1.00 45.39 120 SER A CA 1
ATOM 910 C C . SER A 1 143 ? -15.141 51.443 4.142 1.00 54.18 120 SER A C 1
ATOM 911 O O . SER A 1 143 ? -15.563 52.595 4.017 1.00 59.89 120 SER A O 1
ATOM 914 N N . LYS A 1 144 ? -15.360 50.712 5.231 1.00 51.50 121 LYS A N 1
ATOM 915 C CA . LYS A 1 144 ? -16.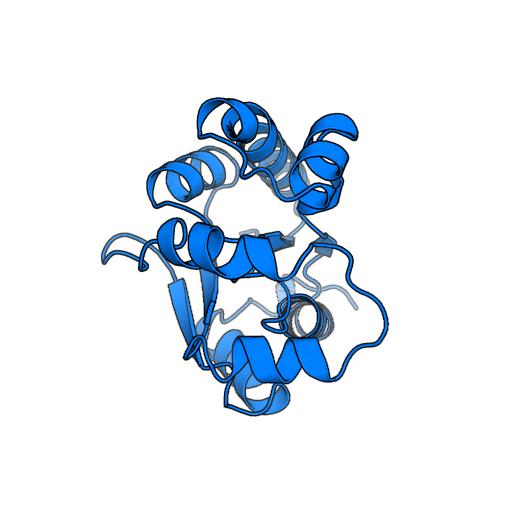158 51.218 6.345 1.00 62.02 121 LYS A CA 1
ATOM 916 C C . LYS A 1 144 ? -15.288 51.873 7.407 1.00 65.03 121 LYS A C 1
ATOM 917 O O . LYS A 1 144 ? -15.764 52.204 8.495 1.00 67.72 121 LYS A O 1
ATOM 923 N N . ARG A 1 145 ? -14.012 52.057 7.086 1.00 50.27 122 ARG A N 1
ATOM 924 C CA . ARG A 1 145 ? -13.085 52.690 8.012 1.00 57.21 122 ARG A CA 1
ATOM 925 C C . ARG A 1 145 ? -12.521 53.973 7.415 1.00 61.68 122 ARG A C 1
ATOM 926 O O . ARG A 1 145 ? -12.264 54.051 6.212 1.00 59.65 122 ARG A O 1
ATOM 934 N N . GLU A 1 146 ? -12.351 54.982 8.264 1.00 64.16 123 GLU A N 1
ATOM 935 C CA . GLU A 1 146 ? -11.834 56.274 7.834 1.00 69.26 123 GLU A CA 1
ATOM 936 C C . GLU A 1 146 ? -10.332 56.206 7.626 1.00 72.67 123 GLU A C 1
ATOM 937 O O . GLU A 1 146 ? -9.808 56.641 6.597 1.00 73.86 123 GLU A O 1
ATOM 943 N N . GLY A 1 147 ? -9.642 55.656 8.616 1.00 71.91 124 GLY A N 1
ATOM 944 C CA . GLY A 1 147 ? -8.204 55.530 8.545 1.00 63.49 124 GLY A CA 1
ATOM 945 C C . GLY A 1 147 ? -7.781 54.157 8.086 1.00 52.07 124 GLY A C 1
ATOM 946 O O . GLY A 1 147 ? -8.485 53.173 8.316 1.00 52.66 124 GLY A O 1
ATOM 947 N N . HIS A 1 148 ? -6.638 54.092 7.414 1.00 40.89 125 HIS A N 1
ATOM 948 C CA . HIS A 1 148 ? -6.011 52.811 7.145 1.00 33.44 125 HIS A CA 1
ATOM 949 C C . HIS A 1 148 ? -4.533 52.869 7.469 1.00 32.55 125 HIS A C 1
ATOM 950 O O . HIS A 1 148 ? -3.831 53.811 7.095 1.00 35.97 125 HIS A O 1
ATOM 957 N N . PHE A 1 149 ? -4.072 51.850 8.179 1.00 27.69 126 PHE A N 1
ATOM 958 C CA . PHE A 1 149 ? -2.665 51.715 8.499 1.00 27.50 126 PHE A CA 1
ATOM 959 C C . PHE A 1 149 ? -1.897 51.337 7.228 1.00 30.94 126 PHE A C 1
ATOM 960 O O . PHE A 1 149 ? -0.785 51.820 6.989 1.00 28.33 126 PHE A O 1
ATOM 968 N N . MET A 1 150 ? -2.517 50.506 6.394 1.00 25.50 127 MET A N 1
ATOM 969 C CA . MET A 1 150 ? -1.917 50.075 5.130 1.00 25.96 127 MET A CA 1
ATOM 970 C C . MET A 1 150 ? -2.833 50.417 3.964 1.00 21.76 127 MET A C 1
ATOM 971 O O . MET A 1 150 ? -4.058 50.410 4.107 1.00 23.67 127 MET A O 1
ATOM 976 N N . PRO A 1 151 ? -2.246 50.702 2.794 1.00 24.32 128 PRO A N 1
ATOM 977 C CA . PRO A 1 151 ? -3.081 51.109 1.660 1.00 22.92 128 PRO A CA 1
ATOM 978 C C . PRO A 1 151 ? -3.876 49.943 1.097 1.00 22.75 128 PRO A C 1
ATOM 979 O O . PRO A 1 151 ? -3.398 48.811 1.108 1.00 23.37 128 PRO A O 1
ATOM 983 N N . ALA A 1 152 ? -5.085 50.224 0.623 1.00 23.68 129 ALA A N 1
ATOM 984 C CA . ALA A 1 152 ? -5.940 49.218 0.023 1.00 24.55 129 ALA A CA 1
ATOM 985 C C . ALA A 1 152 ? -5.271 48.521 -1.153 1.00 22.67 129 ALA A C 1
ATOM 986 O O . ALA A 1 152 ? -5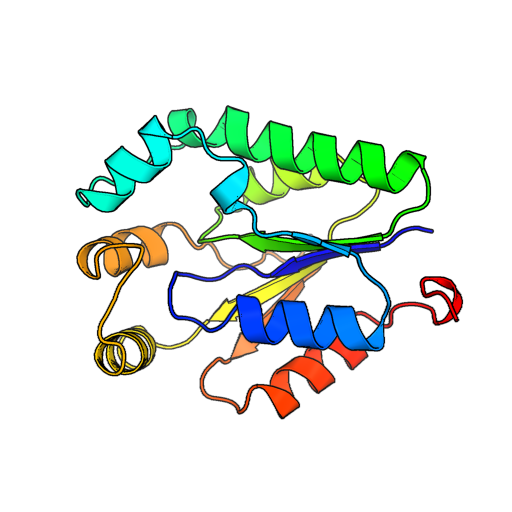.589 47.370 -1.452 1.00 22.91 129 ALA A O 1
AT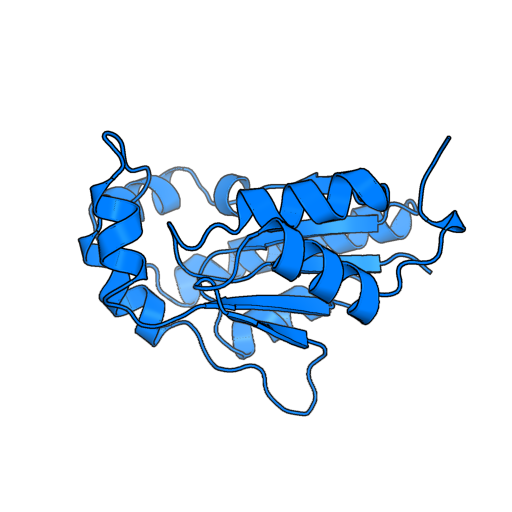OM 988 N N . SER A 1 153 ? -4.362 49.226 -1.826 1.00 24.44 130 SER A N 1
ATOM 989 C CA . SER A 1 153 ? -3.706 48.692 -3.018 1.00 25.61 130 SER A CA 1
ATOM 990 C C . SER A 1 153 ? -2.832 47.481 -2.706 1.00 25.03 130 SER A C 1
ATOM 991 O O . SER A 1 153 ? -2.490 46.715 -3.609 1.00 30.19 130 SER A O 1
ATOM 994 N N . LEU A 1 154 ? -2.474 47.298 -1.436 1.00 23.88 131 LEU A N 1
ATOM 995 C CA . LEU A 1 154 ? -1.637 46.161 -1.063 1.00 23.77 131 LEU A CA 1
ATOM 996 C C . LEU A 1 154 ? -2.412 44.856 -1.045 1.00 25.23 131 LEU A C 1
ATOM 997 O O . LEU A 1 154 ? -1.805 43.786 -1.013 1.00 26.84 131 LEU A O 1
ATOM 1002 N N . LEU A 1 155 ? -3.742 44.935 -1.054 1.00 25.66 132 LEU A N 1
ATOM 1003 C CA . LEU A 1 155 ? -4.562 43.734 -0.877 1.00 24.12 132 LEU A CA 1
ATOM 1004 C C . LEU A 1 155 ? -4.278 42.666 -1.922 1.00 20.88 132 LEU A C 1
ATOM 1005 O O . LEU A 1 155 ? -4.151 41.499 -1.583 1.00 24.64 132 LEU A O 1
ATOM 1010 N N . GLN A 1 156 ? -4.178 43.059 -3.191 1.00 25.26 133 GLN A N 1
ATOM 1011 C CA . GLN A 1 156 ? -3.924 42.089 -4.253 1.00 29.02 133 GLN A CA 1
ATOM 1012 C C . GLN A 1 156 ? -2.660 41.275 -3.998 1.00 27.61 133 GLN A C 1
ATOM 1013 O O . GLN A 1 156 ? -2.678 40.038 -4.072 1.00 27.35 133 GLN A O 1
ATOM 1019 N N . SER A 1 157 ? -1.568 41.973 -3.683 1.00 27.30 134 SER A N 1
ATOM 1020 C CA . SER A 1 157 ? -0.288 41.316 -3.416 1.00 30.83 134 SER A CA 1
ATOM 1021 C C . SER A 1 157 ? -0.326 40.452 -2.160 1.00 30.33 134 SER A C 1
ATOM 1022 O O . SER A 1 157 ? 0.310 39.397 -2.104 1.00 29.02 134 SER A O 1
ATOM 1025 N N . GLN A 1 158 ? -1.068 40.896 -1.153 1.00 22.15 135 GLN A N 1
ATOM 1026 C CA . GLN A 1 158 ? -1.207 40.123 0.072 1.00 21.95 135 GLN A CA 1
ATOM 1027 C C . GLN A 1 158 ? -1.958 38.821 -0.178 1.00 27.79 135 GLN A C 1
ATOM 1028 O O . GLN A 1 158 ? -1.583 37.770 0.340 1.00 26.35 135 GLN A O 1
ATOM 1034 N N . LEU A 1 159 ? -3.014 38.885 -0.985 1.00 23.12 136 LEU A N 1
ATOM 1035 C CA . LEU A 1 159 ? -3.797 37.690 -1.268 1.00 24.47 136 LEU A CA 1
ATOM 1036 C C . LEU A 1 159 ? -2.976 36.700 -2.092 1.00 25.90 136 LEU A C 1
ATOM 1037 O O . LEU A 1 159 ? -3.188 35.495 -2.019 1.00 29.12 136 LEU A O 1
ATOM 1042 N N . ALA A 1 160 ? -2.014 37.218 -2.851 1.00 29.56 137 ALA A N 1
ATOM 1043 C CA . ALA A 1 160 ? -1.088 36.357 -3.583 1.00 38.44 137 ALA A CA 1
ATOM 1044 C C . ALA A 1 160 ? -0.048 35.700 -2.663 1.00 38.38 137 ALA A C 1
ATOM 1045 O O . ALA A 1 160 ? 0.431 34.604 -2.945 1.00 40.49 137 ALA A O 1
ATOM 1047 N N . THR A 1 161 ? 0.288 36.372 -1.564 1.00 35.75 138 THR A N 1
ATOM 1048 C CA . THR A 1 161 ? 1.317 35.906 -0.624 1.00 34.31 138 THR A CA 1
ATOM 1049 C C . THR A 1 161 ? 0.769 34.870 0.360 1.00 41.12 138 THR A C 1
ATOM 1050 O O . THR A 1 161 ? 1.497 33.999 0.845 1.00 37.92 138 THR A O 1
ATOM 1054 N N . LEU A 1 162 ? -0.526 34.971 0.638 1.00 32.83 139 LEU A N 1
ATOM 1055 C CA . LEU A 1 162 ? -1.195 34.120 1.616 1.00 33.55 139 LEU A CA 1
ATOM 1056 C C . LEU A 1 162 ? -1.403 32.710 1.061 1.00 37.21 139 LEU A C 1
ATOM 1057 O O . LEU A 1 162 ? -2.384 32.451 0.359 1.00 38.92 139 LEU A O 1
ATOM 1062 N N . GLU A 1 163 ? -0.475 31.807 1.380 1.00 27.37 140 GLU A N 1
ATOM 1063 C CA . GLU A 1 163 ? -0.521 30.421 0.902 1.00 22.00 140 GLU A CA 1
ATOM 1064 C C . GLU A 1 163 ? -1.353 29.552 1.838 1.00 28.85 140 GLU A C 1
ATOM 1065 O O . GLU A 1 163 ? -1.197 29.626 3.056 1.00 25.64 140 GLU A O 1
ATOM 1071 N N . ALA A 1 164 ? -2.237 28.736 1.264 1.00 26.04 141 ALA A N 1
ATOM 1072 C CA . ALA A 1 164 ? -3.113 27.865 2.049 1.00 22.58 141 ALA A CA 1
ATOM 1073 C C . ALA A 1 164 ? -2.327 27.028 3.047 1.00 23.58 141 ALA A C 1
ATOM 1074 O O . ALA A 1 164 ? -1.198 26.593 2.765 1.00 23.80 141 ALA A O 1
ATOM 1076 N N . LEU A 1 165 ? -2.913 26.804 4.220 1.00 23.10 142 LEU A N 1
ATOM 1077 C CA . LEU A 1 165 ? -2.318 25.852 5.154 1.00 28.13 142 LEU A CA 1
ATOM 1078 C C . LEU A 1 165 ? -2.240 24.467 4.506 1.00 27.10 142 LEU A C 1
ATOM 1079 O O . LEU A 1 165 ? -3.174 24.021 3.826 1.00 30.10 142 LEU A O 1
ATOM 1084 N N . GLU A 1 166 ? -1.109 23.802 4.708 1.00 26.43 143 GLU A N 1
ATOM 1085 C CA . GLU A 1 166 ? -0.831 22.511 4.086 1.00 28.73 143 GLU A CA 1
ATOM 1086 C C . GLU A 1 166 ? -1.020 21.381 5.111 1.00 31.07 143 GLU A C 1
ATOM 1087 O O . GLU A 1 166 ? -1.008 21.638 6.322 1.00 31.18 143 GLU A O 1
ATOM 1093 N N . PRO A 1 167 ? -1.227 20.140 4.634 1.00 34.61 144 PRO A N 1
ATOM 1094 C CA . PRO A 1 167 ? -1.593 19.030 5.523 1.00 36.80 144 PRO A CA 1
ATOM 1095 C C . PRO A 1 167 ? -0.691 18.805 6.736 1.00 40.27 144 PRO A C 1
ATOM 1096 O O . PRO A 1 167 ? -1.200 18.401 7.786 1.00 35.91 144 PRO A O 1
ATOM 1100 N N . ASP A 1 168 ? 0.610 19.049 6.608 1.00 34.20 145 ASP A N 1
ATOM 1101 C CA . ASP A 1 168 ? 1.518 18.753 7.716 1.00 31.42 145 ASP A CA 1
ATOM 1102 C C . ASP A 1 168 ? 1.651 19.926 8.693 1.00 32.09 145 ASP A C 1
ATOM 1103 O O . ASP A 1 168 ? 2.451 19.873 9.630 1.00 36.24 145 ASP A O 1
ATOM 1108 N N . GLU A 1 169 ? 0.864 20.973 8.478 1.00 29.00 146 GLU A N 1
ATOM 1109 C CA . GLU A 1 169 ? 0.861 22.106 9.393 1.00 28.96 146 GLU A CA 1
ATOM 1110 C C . GLU A 1 169 ? -0.299 21.995 10.368 1.00 29.48 146 GLU A C 1
ATOM 1111 O O . GLU A 1 169 ? -1.269 21.282 10.121 1.00 35.71 146 GLU A O 1
ATOM 1117 N N . SER A 1 170 ? -0.204 22.718 11.477 1.00 28.86 147 SER A N 1
ATOM 1118 C CA . SER A 1 170 ? -1.292 22.735 12.443 1.00 27.58 147 SER A CA 1
ATOM 1119 C C . SER A 1 170 ? -2.049 24.036 12.288 1.00 29.45 147 SER A C 1
ATOM 1120 O O . SER A 1 170 ? -1.528 25.107 12.594 1.00 27.93 147 SER A O 1
ATOM 1123 N N . GLY A 1 171 ? -3.276 23.957 11.792 1.00 30.63 148 GLY A N 1
ATOM 1124 C CA . GLY A 1 171 ? -4.063 25.161 11.633 1.00 28.00 148 GLY A CA 1
ATOM 1125 C C . GLY A 1 171 ? -5.485 24.903 11.202 1.00 27.82 148 GLY A C 1
ATOM 1126 O O . GLY A 1 171 ? -5.807 23.808 10.727 1.00 29.21 148 GLY A O 1
ATOM 1127 N N . ILE A 1 172 ? -6.338 25.908 11.390 1.00 26.25 149 ILE A N 1
ATOM 1128 C CA . ILE A 1 172 ? -7.688 25.877 10.833 1.00 33.07 149 ILE A CA 1
ATOM 1129 C C . ILE A 1 172 ? -8.024 27.196 10.144 1.00 26.16 149 ILE A C 1
ATOM 1130 O O . ILE A 1 172 ? -7.436 28.235 10.446 1.00 25.84 149 ILE A O 1
ATOM 1135 N N . VAL A 1 173 ? -8.974 27.136 9.213 1.00 26.68 150 VAL A N 1
ATOM 1136 C CA . VAL A 1 173 ? -9.467 28.322 8.528 1.00 23.74 150 VAL A CA 1
ATOM 1137 C C . VAL A 1 173 ? -10.669 28.916 9.261 1.00 33.63 150 VAL A C 1
ATOM 1138 O O . VAL A 1 173 ? -11.559 28.189 9.709 1.00 41.25 150 VAL A O 1
ATOM 1142 N N . LEU A 1 174 ? -10.672 30.237 9.398 1.00 30.94 151 LEU A N 1
ATOM 1143 C CA . LEU A 1 174 ? -11.795 30.965 9.983 1.00 29.05 151 LEU A CA 1
ATOM 1144 C C . LEU A 1 174 ? -12.367 31.889 8.907 1.00 30.46 151 LEU A C 1
ATOM 1145 O O . LEU A 1 174 ? -11.687 32.822 8.452 1.00 26.75 151 LEU A O 1
ATOM 1150 N N . ASP A 1 175 ? -13.603 31.627 8.490 1.00 29.60 152 ASP A N 1
ATOM 1151 C CA . ASP A 1 175 ? -14.243 32.424 7.447 1.00 25.48 152 ASP A CA 1
ATOM 1152 C C . ASP A 1 175 ? -14.712 33.749 8.031 1.00 26.49 152 ASP A C 1
ATOM 1153 O O . ASP A 1 175 ? -15.610 33.769 8.874 1.00 27.97 152 ASP A O 1
ATOM 1158 N N . LEU A 1 176 ? -14.108 34.851 7.584 1.00 25.22 153 LEU A N 1
ATOM 1159 C CA . LEU A 1 176 ? -14.348 36.165 8.189 1.00 23.77 153 LEU A CA 1
ATOM 1160 C C . LEU A 1 176 ? -15.746 36.713 7.915 1.00 29.43 153 LEU A C 1
ATOM 1161 O O . LEU A 1 176 ? -16.118 37.771 8.434 1.00 33.80 153 LEU A O 1
ATOM 1166 N N . ARG A 1 177 ? -16.514 36.008 7.096 1.00 28.40 154 ARG A N 1
ATOM 1167 C CA . ARG A 1 177 ? -17.908 36.373 6.885 1.00 27.11 154 ARG A CA 1
ATOM 1168 C C . ARG A 1 177 ? -18.753 36.015 8.104 1.00 32.33 154 ARG A C 1
ATOM 1169 O O . ARG A 1 177 ? -19.869 36.512 8.256 1.00 36.10 154 ARG A O 1
ATOM 1177 N N . GLN A 1 178 ? -18.220 35.150 8.967 1.00 27.58 155 GLN A N 1
ATOM 1178 C CA . GLN A 1 178 ? -18.951 34.727 10.161 1.00 30.69 155 GLN A CA 1
ATOM 1179 C C . GLN A 1 178 ? -18.737 35.725 11.282 1.00 27.22 155 GLN A C 1
ATOM 1180 O O . GLN A 1 178 ? -17.730 36.436 11.304 1.00 30.54 155 GLN A O 1
ATOM 1186 N N . PRO A 1 179 ? -19.701 35.806 12.212 1.00 31.98 156 PRO A N 1
ATOM 1187 C CA . PRO A 1 179 ? -19.482 36.756 13.307 1.00 32.15 156 PRO A CA 1
ATOM 1188 C C . PRO A 1 179 ? -18.296 36.349 14.180 1.00 28.13 156 PRO A C 1
ATOM 1189 O O . PRO A 1 179 ? -18.101 35.157 14.442 1.00 32.25 156 PRO A O 1
ATOM 1193 N N . PRO A 1 180 ? -17.508 37.340 14.621 1.00 36.70 157 PRO A N 1
ATOM 1194 C CA . PRO A 1 180 ? -16.284 37.151 15.405 1.00 37.30 157 PRO A CA 1
ATOM 1195 C C . PRO A 1 180 ? -16.506 36.285 16.644 1.00 36.43 157 PRO A C 1
ATOM 1196 O O . PRO A 1 180 ? -15.639 35.473 16.968 1.00 37.04 157 PRO A O 1
ATOM 1200 N N . GLU A 1 181 ? -17.645 36.454 17.312 1.00 41.17 158 GLU A N 1
ATOM 1201 C CA . GLU A 1 181 ? -17.982 35.643 18.481 1.00 46.13 158 GLU A CA 1
ATOM 1202 C C . GLU A 1 181 ? -17.992 34.156 18.136 1.00 41.91 158 GLU A C 1
ATOM 1203 O O . GLU A 1 181 ? -17.519 33.326 18.914 1.00 45.10 158 GLU A O 1
ATOM 1209 N N . GLN A 1 182 ? -18.537 33.828 16.967 1.00 41.03 159 GLN A N 1
ATOM 1210 C CA . GLN A 1 182 ? -18.556 32.453 16.480 1.00 40.72 159 GLN A CA 1
ATOM 1211 C C . GLN A 1 182 ? -17.152 31.961 16.145 1.00 32.50 159 GLN A C 1
ATOM 1212 O O . GLN A 1 182 ? -16.787 30.832 16.475 1.00 38.85 159 GLN A O 1
ATOM 1218 N N . LEU A 1 183 ? -16.376 32.808 15.474 1.00 27.12 160 LEU A N 1
ATOM 1219 C CA . LEU A 1 183 ? -15.024 32.441 15.076 1.00 28.73 160 LEU A CA 1
ATOM 1220 C C . LEU A 1 183 ? -14.126 32.214 16.299 1.00 27.66 160 LEU A C 1
ATOM 1221 O O . LEU A 1 183 ? -13.330 31.274 16.326 1.00 32.35 160 LEU A O 1
ATOM 1226 N N . ILE A 1 184 ? -14.269 33.068 17.305 1.00 30.77 161 ILE A N 1
ATOM 1227 C CA . ILE A 1 184 ? -13.499 32.930 18.547 1.00 30.77 161 ILE A CA 1
ATOM 1228 C C . ILE A 1 184 ? -13.834 31.620 19.272 1.00 32.77 161 ILE A C 1
ATOM 1229 O O . ILE A 1 184 ? -12.937 30.913 19.739 1.00 37.20 161 I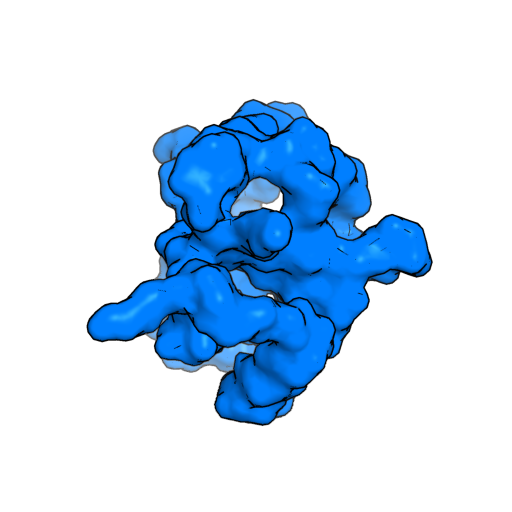LE A O 1
ATOM 1234 N N . GLU A 1 185 ? -15.121 31.294 19.352 1.00 33.29 162 GLU A N 1
ATOM 1235 C CA . GLU A 1 185 ? -15.560 30.038 19.947 1.00 39.66 162 GLU A CA 1
ATOM 1236 C C . GLU A 1 185 ? -15.019 28.857 19.158 1.00 36.28 162 GLU A C 1
ATOM 1237 O O . GLU A 1 185 ? -14.579 27.865 19.738 1.00 39.46 162 GLU A O 1
ATOM 1243 N N . ARG A 1 186 ? -15.051 28.979 17.835 1.00 36.19 163 ARG A N 1
ATOM 1244 C CA . ARG A 1 186 ? -14.537 27.944 16.944 1.00 32.81 163 ARG A CA 1
ATOM 1245 C C . ARG A 1 186 ? -13.039 27.733 17.173 1.00 30.99 163 ARG A C 1
ATOM 1246 O O . ARG A 1 186 ? -12.576 26.597 17.305 1.00 34.45 163 ARG A O 1
ATOM 1254 N N . ALA A 1 187 ? -12.297 28.834 17.230 1.00 28.09 164 ALA A N 1
ATOM 1255 C CA . ALA A 1 187 ? -10.861 28.804 17.512 1.00 27.98 164 ALA A CA 1
ATOM 1256 C C . ALA A 1 187 ? -10.554 28.175 18.865 1.00 30.35 164 ALA A C 1
ATOM 1257 O O . ALA A 1 187 ? -9.655 27.339 18.974 1.00 33.82 164 ALA A O 1
ATOM 1259 N N . LEU A 1 188 ? -11.286 28.600 19.894 1.00 33.03 165 LEU A N 1
ATOM 1260 C CA . LEU A 1 188 ? -11.068 28.120 21.255 1.00 35.82 165 LEU A CA 1
ATOM 1261 C C . LEU A 1 188 ? -11.326 26.619 21.366 1.00 34.56 165 LEU A C 1
ATOM 1262 O O . LEU A 1 188 ? -10.594 25.902 22.054 1.00 36.56 165 LEU A O 1
ATOM 1267 N N . THR A 1 189 ? -12.367 26.147 20.684 1.00 39.45 166 THR A N 1
ATOM 1268 C CA . THR A 1 189 ? -12.693 24.725 20.685 1.00 43.98 166 THR A CA 1
ATOM 1269 C C . THR A 1 189 ? -11.561 23.940 20.036 1.00 37.00 166 THR A C 1
ATOM 1270 O O . THR A 1 189 ? -11.127 22.910 20.551 1.00 39.99 166 THR A O 1
ATOM 1274 N N . TRP A 1 190 ? -11.074 24.438 18.905 1.00 35.44 167 TRP A N 1
ATOM 1275 C CA . TRP A 1 190 ? -10.005 23.758 18.198 1.00 35.42 167 TRP A CA 1
ATOM 1276 C C . TRP A 1 190 ? -8.667 23.793 18.953 1.00 31.97 167 TRP A C 1
ATOM 1277 O O . TRP A 1 190 ? -8.003 22.764 19.093 1.00 37.04 167 TRP A O 1
ATOM 1288 N N . LEU A 1 191 ? -8.280 24.973 19.431 1.00 30.50 168 LEU A N 1
ATOM 1289 C CA . LEU A 1 191 ? -7.001 25.146 20.117 1.00 28.99 168 LEU A CA 1
ATOM 1290 C C . LEU A 1 191 ? -6.909 24.299 21.379 1.00 35.44 168 LEU A C 1
ATOM 1291 O O . LEU A 1 191 ? -5.837 23.800 21.725 1.00 36.17 168 LEU A O 1
ATOM 1296 N N . ASP A 1 192 ? -8.041 24.157 22.065 1.00 38.51 169 ASP A N 1
ATOM 1297 C CA . ASP A 1 192 ? -8.128 23.409 23.315 1.00 43.33 169 ASP A CA 1
ATOM 1298 C C . ASP A 1 192 ? -6.987 23.754 24.269 1.00 40.98 169 ASP A C 1
ATOM 1299 O O . ASP A 1 192 ? -6.271 22.875 24.749 1.00 45.46 169 ASP A O 1
ATOM 1304 N N . ILE A 1 193 ? -6.814 25.047 24.520 1.00 39.62 170 ILE A N 1
ATOM 1305 C CA . ILE A 1 193 ? -5.770 25.518 25.415 1.00 40.75 170 ILE A CA 1
ATOM 1306 C C . ILE A 1 193 ? -6.068 24.991 26.803 1.00 45.29 170 ILE A C 1
ATOM 1307 O O . ILE A 1 193 ? -7.177 25.158 27.307 1.00 48.10 170 ILE A O 1
ATOM 1312 N N . ALA A 1 194 ? -5.087 24.334 27.411 1.00 45.25 171 ALA A N 1
ATOM 1313 C CA . ALA A 1 194 ? -5.274 23.775 28.747 1.00 52.11 171 ALA A CA 1
ATOM 1314 C C . ALA A 1 194 ? -5.513 24.915 29.725 1.00 56.77 171 ALA A C 1
ATOM 1315 O O . ALA A 1 194 ? -4.824 25.933 29.666 1.00 53.46 171 ALA A O 1
ATOM 1317 N N . PRO A 1 195 ? -6.492 24.746 30.630 1.00 66.06 172 PRO A N 1
ATOM 1318 C CA . PRO A 1 195 ? -6.880 25.789 31.589 1.00 68.51 172 PRO A CA 1
ATOM 1319 C C . PRO A 1 195 ? -5.701 26.256 32.435 1.00 66.56 172 PRO A C 1
ATOM 1320 O O . PRO A 1 195 ? -5.661 27.407 32.868 1.00 63.39 172 PRO A O 1
ATOM 1324 N N . ALA A 1 196 ? -4.748 25.356 32.653 1.00 72.97 173 ALA A N 1
ATOM 1325 C CA . ALA A 1 196 ? -3.583 25.636 33.483 1.00 71.85 173 ALA A CA 1
ATOM 1326 C C . ALA A 1 196 ? -2.568 26.558 32.804 1.00 61.13 173 ALA A C 1
ATOM 1327 O O . ALA A 1 196 ? -1.562 26.930 33.408 1.00 65.37 173 ALA A O 1
ATOM 1329 N N . VAL A 1 197 ? -2.825 26.918 31.550 1.00 50.10 174 VAL A N 1
ATOM 1330 C CA . VAL A 1 197 ? -1.978 27.879 30.838 1.00 57.02 174 VAL A CA 1
ATOM 1331 C C . VAL A 1 197 ? -2.214 29.306 31.353 1.00 65.16 174 VAL A C 1
ATOM 1332 O O . VAL A 1 197 ? -1.313 30.151 31.338 1.00 63.72 174 VAL A O 1
ATOM 1336 N N . ALA A 1 198 ? -3.431 29.556 31.830 1.00 67.58 175 ALA A N 1
ATOM 1337 C CA . ALA A 1 198 ? -3.830 30.891 32.267 1.00 67.04 175 ALA A CA 1
ATOM 1338 C C . ALA A 1 198 ? -3.378 31.177 33.685 1.00 69.41 175 ALA A C 1
ATOM 1339 O O . ALA A 1 198 ? -2.716 30.354 34.320 1.00 68.39 175 ALA A O 1
ATOM 1341 N N . THR A 1 199 ? -3.753 32.352 34.177 1.00 71.85 176 THR A N 1
ATOM 1342 C CA . THR A 1 199 ? -3.534 32.717 35.570 1.00 80.69 176 THR A CA 1
ATOM 1343 C C . THR A 1 199 ? -4.892 33.098 36.154 1.00 86.22 176 THR A C 1
ATOM 1344 O O . THR A 1 199 ? -5.871 33.251 35.419 1.00 83.54 176 THR A O 1
ATOM 1348 N N . HIS A 1 200 ? -4.956 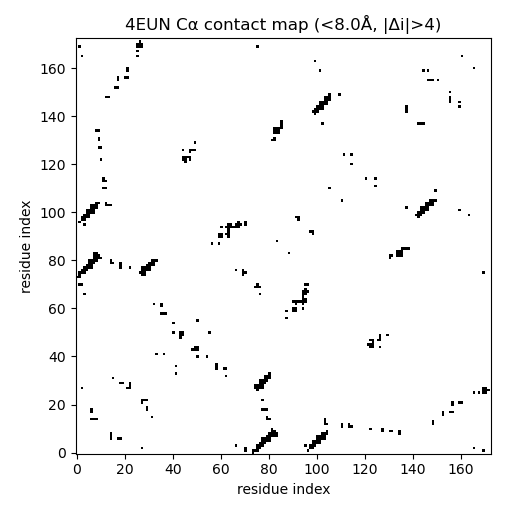33.214 37.474 1.00 93.17 177 HIS A N 1
ATOM 1349 C CA . HIS A 1 200 ? -6.135 33.722 38.154 1.00 98.71 177 HIS A CA 1
ATOM 1350 C C . HIS A 1 200 ? -5.629 34.567 39.310 1.00 103.10 177 HIS A C 1
ATOM 1351 O O . HIS A 1 200 ? -6.337 35.417 39.850 1.00 113.32 177 HIS A O 1
#

Secondary structure (DSSP, 8-state):
---EEEEE--TTS-HHHHHHHHHHHH-PEEEEGGGGS-HHHHHHHHTTPPP-HHHHHHHHHHHHHHHHHHHHTT--EEEEE----HHHHHHHTTSSS--EEEEEE--HHHHHHHHTT-S--SS-GGGHHHHHHH-PPPPTTS-EEEEETTS-HHHHHHHHHHHH---GGGS--

Nearest PDB structures (foldseek):
  4eun-assembly1_A-2  TM=1.006E+00  e=7.232E-36  Janibacter sp. HTCC2649
  1ko4-assembly1_A  TM=9.147E-01  e=4.797E-14  Escherichia coli
  1knq-assembly1_A  TM=8.983E-01  e=3.520E-14  Escherichia coli
  1ko4-assembly1_B  TM=9.054E-01  e=6.144E-14  Escherichia coli
  1ko1-assembly1_A  TM=9.034E-01  e=1.008E-13  Escherichia coli

Foldseek 3Di:
DAAEEEEEEAPQLCSVLLLVLLCVQAVAAEDELCVLQDPVQLVCQQVPHDDDPVSCLVSLLVLLQVCQVCVVVLGHHYYYYYAAAPVSVVNSCVHHVAYAYEYRDEDPVVSVVSVVPDDDDSGDPNNSVVRVVRRDDDDPVHHYDYQYSVDDSVVSNVVVCVRSVRPNVSHDD

Radius of gyration: 15.46 Å; Cα contacts (8 Å, |Δi|>4): 269; chains: 1; bounding box: 34×38×42 Å

CATH classification: 3.40.50.300

Sequence (173 aa):
PTRHVVVMMGVSGSGKTTIAHGVADETGLEFAEEADAFHSPENIATMQRGIPLTDEDRWPWLRSLAEWMDARADAGVSTIITCSALKRTYRDVLREGPPSVDFLHLDGPAEEVIKGRMSKREGHFMPASLLQSQLATLEALEPDESGIVLDLRQPPEQLIERALTWLDIAPAVATH

Solvent-accessible surface area: 8852 Å² total; per-residue (Å²): 168,26,50,0,0,0,0,0,0,1,45,14,2,19,20,71,72,3,0,98,18,0,11,106,128,11,48,7,59,73,16,68,0,27,88,62,14,52,118,130,26,28,40,26,18,82,166,24,77,66,10,77,50,138,51,18,73,75,10,0,117,37,0,5,115,42,0,54,62,79,13,122,80,53,54,8,0,0,0,0,2,23,1,0,57,49,68,0,0,52,18,0,66,132,16,5,114,49,5,14,0,0,15,2,27,21,53,38,143,52,0,117,31,80,13,90,163,109,188,56,86,110,18,40,62,86,16,14,154,32,21,58,84,17,20,66,73,38,69,143,112,20,45,24,27,77,0,37,10,146,75,76,65,139,104,3,27,108,116,0,36,109,89,5,110,21,53,115,95,38,30,122,217

B-factor: mean 33.61, std 14.46, range [15.88, 113.32]

InterPro domains:
  IPR006001 Carbohydrate kinase, thermoresistant glucokinase [PTHR43442] (8-167)
  IPR006001 Carbohydrate kinase, thermoresistant glucokinase [TIGR01313] (9-167)
  IPR006001 Carbohydrate kinase, thermoresistant glucokinase [cd02021] (8-153)
  IPR027417 P-loop containing nucleoside triphosphate hydrolase [G3DSA:3.40.50.300] (5-177)
  IPR027417 P-loop containing nucleoside triphosphate hydrolase [SSF52540] (1-168)